Protein AF-A0A8H4V1T1-F1 (afdb_monomer_lite)

Foldseek 3Di:
DFFFPDFAQFPVRDPPVSVVCRVVVLVVVLVVVVAPDWDWDWAHDVVSVDDDRGTDIDTWRDNDDPDTDDDDDPDDDDDPVRPDD

Secondary structure (DSSP, 8-state):
-B--SS--SSGGGS-GGGTTTHHHHHHHHHHHHT-SSEEEEE--SGGGT--SSS--EEEEE--SSSSS-----------TTTT--

Radius of gyration: 15.44 Å; chains: 1; bounding box: 27×40×36 Å

Sequence (85 aa):
LVIPK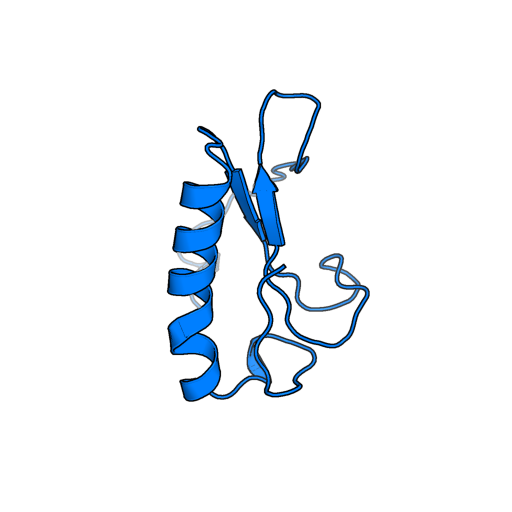YHGAKLVDIPDEYLTELLPVAKKIAIATGAEDFNVLQNNGRAAHQLVDHVHFHVIPKPNETEGLGIKWPSQETDMDKLKA

Structure (mmCIF, N/CA/C/O backbone):
data_AF-A0A8H4V1T1-F1
#
_entry.id   AF-A0A8H4V1T1-F1
#
loop_
_atom_site.group_PDB
_atom_site.id
_atom_site.type_symbol
_atom_site.label_atom_id
_atom_site.label_alt_id
_atom_site.label_comp_id
_atom_site.label_asym_id
_atom_site.label_entity_id
_atom_site.label_seq_id
_atom_site.pdbx_PDB_ins_code
_atom_site.Cartn_x
_atom_site.Cartn_y
_atom_site.Cartn_z
_atom_site.occupancy
_atom_site.B_iso_or_equiv
_atom_site.auth_seq_id
_atom_site.auth_comp_id
_atom_site.auth_asym_id
_atom_site.auth_atom_id
_atom_site.pdbx_PDB_model_num
ATOM 1 N N . LEU A 1 1 ? -0.050 -7.827 4.714 1.00 95.94 1 LEU A N 1
ATOM 2 C CA . LEU A 1 1 ? 0.443 -7.519 3.352 1.00 95.94 1 LEU A CA 1
ATOM 3 C C . LEU A 1 1 ? -0.362 -8.332 2.352 1.00 95.94 1 LEU A C 1
ATOM 5 O O . LEU A 1 1 ? -0.737 -9.450 2.686 1.00 95.94 1 LEU A O 1
ATOM 9 N N . VAL A 1 2 ? -0.603 -7.791 1.161 1.00 98.25 2 VAL A N 1
ATOM 10 C CA . VAL A 1 2 ? -1.145 -8.516 0.002 1.00 98.25 2 VAL A CA 1
ATOM 11 C C . VAL A 1 2 ? -0.084 -8.505 -1.087 1.00 98.25 2 VAL A C 1
ATOM 13 O O . VAL A 1 2 ? 0.455 -7.448 -1.404 1.00 98.25 2 VAL A O 1
ATOM 16 N N . ILE A 1 3 ? 0.253 -9.676 -1.614 1.00 98.38 3 ILE A N 1
ATOM 17 C CA . ILE A 1 3 ? 1.405 -9.885 -2.495 1.00 98.38 3 ILE A CA 1
ATOM 18 C C . ILE A 1 3 ? 0.987 -10.754 -3.686 1.00 98.38 3 ILE A C 1
ATOM 20 O O . ILE A 1 3 ? 0.344 -11.785 -3.468 1.00 98.38 3 ILE A O 1
ATOM 24 N N . PRO A 1 4 ? 1.335 -10.380 -4.931 1.00 98.06 4 PRO A N 1
ATOM 25 C CA . PRO A 1 4 ? 1.173 -11.268 -6.068 1.00 98.06 4 PRO A CA 1
ATOM 26 C C . PRO A 1 4 ? 2.143 -12.445 -5.934 1.00 98.06 4 PRO A C 1
ATOM 28 O O . PRO A 1 4 ? 3.263 -12.299 -5.439 1.00 98.06 4 PRO A O 1
ATOM 31 N N . LYS A 1 5 ? 1.718 -13.623 -6.403 1.00 97.38 5 LYS A N 1
ATOM 32 C CA . LYS A 1 5 ? 2.599 -14.800 -6.487 1.00 97.38 5 LYS A CA 1
ATOM 33 C C . LYS A 1 5 ? 3.718 -14.595 -7.508 1.00 97.38 5 LYS A C 1
ATOM 35 O O . LYS A 1 5 ? 4.820 -15.093 -7.304 1.00 97.38 5 LYS A O 1
ATOM 40 N N . TYR A 1 6 ? 3.425 -13.874 -8.590 1.00 98.38 6 TYR A N 1
ATOM 41 C CA . TYR A 1 6 ? 4.426 -13.458 -9.560 1.00 98.38 6 TYR A CA 1
ATOM 42 C C . TYR A 1 6 ? 5.420 -12.497 -8.900 1.00 98.38 6 TYR A C 1
ATOM 44 O O . TYR A 1 6 ? 5.020 -11.547 -8.224 1.00 98.38 6 TYR A O 1
ATOM 52 N N . HIS A 1 7 ? 6.710 -12.761 -9.086 1.00 98.50 7 HIS A N 1
ATOM 53 C CA . HIS A 1 7 ? 7.771 -11.908 -8.574 1.00 98.50 7 HIS A CA 1
ATOM 54 C C . HIS A 1 7 ? 8.051 -10.756 -9.542 1.00 98.50 7 HIS A C 1
ATOM 56 O O . HIS A 1 7 ? 8.448 -10.982 -10.680 1.00 98.50 7 HIS A O 1
ATOM 62 N N . GLY A 1 8 ? 7.902 -9.528 -9.057 1.00 98.38 8 GLY A N 1
ATOM 63 C CA . GLY A 1 8 ? 8.368 -8.313 -9.721 1.00 98.38 8 GLY A CA 1
ATOM 64 C C . GLY A 1 8 ? 8.701 -7.262 -8.672 1.00 98.38 8 GLY A C 1
ATOM 65 O O . GLY A 1 8 ? 8.044 -7.201 -7.628 1.00 98.38 8 GLY A O 1
ATOM 66 N N . ALA A 1 9 ? 9.748 -6.475 -8.913 1.00 98.56 9 ALA A N 1
ATOM 67 C CA . ALA A 1 9 ? 10.261 -5.546 -7.916 1.00 98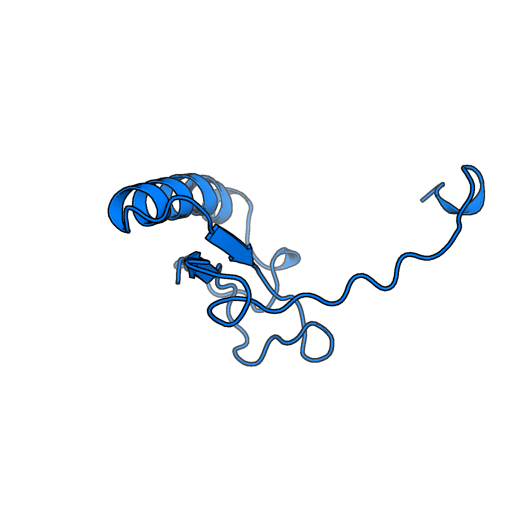.56 9 ALA A CA 1
ATOM 68 C C . ALA A 1 9 ? 9.325 -4.350 -7.739 1.00 98.56 9 ALA A C 1
ATOM 70 O O . ALA A 1 9 ? 9.018 -3.975 -6.614 1.00 98.56 9 ALA A O 1
ATOM 71 N N . LYS A 1 10 ? 8.831 -3.770 -8.829 1.00 98.75 10 LYS A N 1
ATOM 72 C CA . LYS A 1 10 ? 7.914 -2.626 -8.843 1.00 98.75 10 LYS A CA 1
ATOM 73 C C . LYS A 1 10 ? 6.587 -3.016 -9.477 1.00 98.75 10 LYS A C 1
ATOM 75 O O . LYS A 1 10 ? 6.488 -4.025 -10.165 1.00 98.75 10 LYS A O 1
ATOM 80 N N . LEU A 1 11 ? 5.566 -2.186 -9.277 1.00 98.50 11 LEU A N 1
ATOM 81 C CA . LEU A 1 11 ? 4.222 -2.415 -9.809 1.00 98.50 11 LEU A CA 1
ATOM 82 C C . LEU A 1 11 ? 4.230 -2.628 -11.329 1.00 98.50 11 LEU A C 1
ATOM 84 O O . LEU A 1 11 ? 3.546 -3.514 -11.820 1.00 98.50 11 LEU A O 1
ATOM 88 N N . VAL A 1 12 ? 5.057 -1.860 -12.042 1.00 98.31 12 VAL A N 1
ATOM 89 C CA . VAL A 1 12 ? 5.220 -1.941 -13.504 1.00 98.31 12 VAL A CA 1
ATOM 90 C C . VAL A 1 12 ? 5.866 -3.242 -13.993 1.00 98.31 12 VAL A C 1
ATOM 92 O O . VAL A 1 12 ? 5.808 -3.529 -15.182 1.00 98.31 12 VAL A O 1
ATOM 95 N N . ASP A 1 13 ? 6.469 -4.026 -13.096 1.00 98.38 13 ASP A N 1
ATOM 96 C CA . ASP A 1 13 ? 7.082 -5.315 -13.428 1.00 98.38 13 ASP A CA 1
ATOM 97 C C . ASP A 1 13 ? 6.073 -6.475 -13.317 1.00 98.38 13 ASP A C 1
ATOM 99 O O . ASP A 1 13 ? 6.410 -7.615 -13.636 1.00 98.38 13 ASP A O 1
ATOM 103 N N . ILE A 1 14 ? 4.856 -6.215 -12.821 1.00 98.19 14 ILE A N 1
ATOM 104 C CA . ILE A 1 14 ? 3.823 -7.229 -12.596 1.00 98.19 14 ILE A CA 1
ATOM 105 C C . ILE A 1 14 ? 2.859 -7.248 -13.789 1.00 98.19 14 ILE A C 1
ATOM 107 O O . ILE A 1 14 ? 2.224 -6.228 -14.054 1.00 98.19 14 ILE A O 1
ATOM 111 N N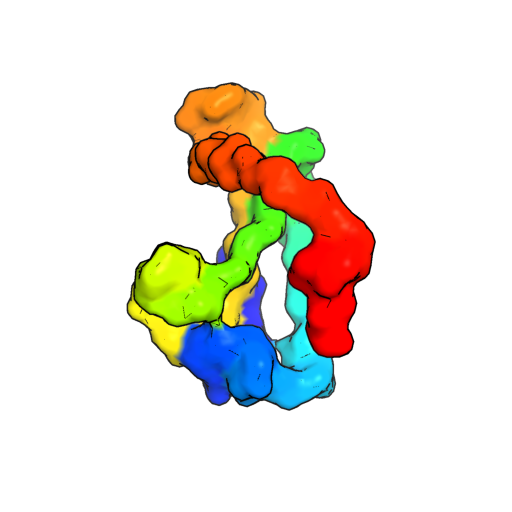 . PRO A 1 15 ? 2.687 -8.389 -14.480 1.00 98.06 15 PRO A N 1
ATOM 112 C CA . PRO A 1 15 ? 1.682 -8.504 -15.530 1.00 98.06 15 PRO A CA 1
ATOM 113 C C . PRO A 1 15 ? 0.263 -8.288 -14.986 1.00 98.06 15 PRO A C 1
ATOM 115 O O . PRO A 1 15 ? -0.061 -8.752 -13.888 1.00 98.06 15 PRO A O 1
ATOM 118 N N . ASP A 1 16 ? -0.598 -7.643 -15.778 1.00 97.88 16 ASP A N 1
ATOM 119 C CA . ASP A 1 16 ? -1.948 -7.221 -15.372 1.00 97.88 16 ASP A CA 1
ATOM 120 C C . ASP A 1 16 ? -2.796 -8.346 -14.767 1.00 97.88 16 ASP A C 1
ATOM 122 O O . ASP A 1 16 ? -3.523 -8.124 -13.797 1.00 97.88 16 ASP A O 1
ATOM 126 N N . GLU A 1 17 ? -2.669 -9.574 -15.282 1.00 97.31 17 GLU A N 1
ATOM 127 C CA . GLU A 1 17 ? -3.406 -10.743 -14.786 1.00 97.31 17 GLU A CA 1
ATOM 128 C C . GLU A 1 17 ? -3.167 -11.006 -13.288 1.00 97.31 17 GLU A C 1
ATOM 130 O O . GLU A 1 17 ? -4.094 -11.391 -12.572 1.00 97.31 17 GLU A O 1
ATOM 135 N N . TYR A 1 18 ? -1.966 -10.702 -12.783 1.00 97.06 18 TYR A N 1
ATOM 136 C CA . TYR A 1 18 ? -1.595 -10.862 -11.375 1.00 97.06 18 TYR A CA 1
ATOM 137 C C . TYR A 1 18 ? -1.998 -9.671 -10.494 1.00 97.06 18 TYR A C 1
ATOM 139 O O . TYR A 1 18 ? -1.921 -9.772 -9.267 1.00 97.06 18 TYR A O 1
ATOM 147 N N . LEU A 1 19 ? -2.425 -8.550 -11.085 1.00 97.19 19 LEU A N 1
ATOM 148 C CA . LEU A 1 19 ? -2.880 -7.360 -10.359 1.00 97.19 19 LEU A CA 1
ATOM 149 C C . LEU A 1 19 ? -4.375 -7.411 -10.028 1.00 97.19 19 LEU A C 1
ATOM 151 O O . LEU A 1 19 ? -4.802 -6.834 -9.024 1.00 97.19 19 LEU A O 1
ATOM 155 N N . THR A 1 20 ? -5.157 -8.122 -10.845 1.00 96.19 20 THR A N 1
ATOM 156 C CA . THR A 1 20 ? -6.630 -8.137 -10.806 1.00 96.19 20 THR A CA 1
ATOM 157 C C . THR A 1 20 ? -7.223 -8.441 -9.425 1.00 96.19 20 THR A C 1
ATOM 159 O O . THR A 1 20 ? -8.216 -7.829 -9.028 1.00 96.19 20 THR A O 1
ATOM 162 N N . GLU A 1 21 ? -6.604 -9.339 -8.656 1.00 95.00 21 GLU A N 1
ATOM 163 C CA . GLU A 1 21 ? -7.118 -9.767 -7.350 1.00 95.00 21 GLU A CA 1
ATOM 164 C C . GLU A 1 21 ? -6.527 -9.006 -6.154 1.00 95.00 21 GLU A C 1
ATOM 166 O O . GLU A 1 21 ? -7.048 -9.125 -5.041 1.00 95.00 21 GLU A O 1
ATOM 171 N N . LEU A 1 22 ? -5.486 -8.185 -6.342 1.00 97.56 22 LEU A N 1
ATOM 172 C CA . LEU A 1 22 ? -4.766 -7.566 -5.221 1.00 97.56 22 LEU A CA 1
ATOM 173 C C . LEU A 1 22 ? -5.655 -6.614 -4.411 1.00 97.56 22 LEU A C 1
ATOM 175 O O . LEU A 1 22 ? -5.734 -6.738 -3.187 1.00 97.56 22 LEU A O 1
ATOM 179 N N . LEU A 1 23 ? -6.372 -5.699 -5.072 1.00 97.94 23 LEU A N 1
ATOM 180 C CA . LEU A 1 23 ? -7.274 -4.764 -4.388 1.00 97.94 23 LEU A CA 1
ATOM 181 C C . LEU A 1 23 ? -8.541 -5.439 -3.832 1.00 97.94 23 LEU A C 1
ATOM 183 O O . LEU A 1 23 ? -8.901 -5.144 -2.689 1.00 97.94 23 LEU A O 1
ATOM 187 N N . PRO A 1 24 ? -9.206 -6.377 -4.541 1.00 98.38 24 PRO A N 1
ATOM 188 C CA . PRO A 1 24 ? -10.277 -7.177 -3.949 1.00 98.38 24 PRO A CA 1
ATOM 189 C C . PRO A 1 24 ? -9.862 -7.916 -2.670 1.00 98.38 24 PRO A C 1
ATOM 191 O O . PRO A 1 24 ? -10.621 -7.934 -1.698 1.00 98.38 24 PRO A O 1
ATOM 194 N N . VAL A 1 25 ? -8.659 -8.498 -2.635 1.00 98.44 25 VAL A N 1
ATOM 195 C CA . VAL A 1 25 ? -8.122 -9.157 -1.435 1.00 98.44 25 VAL A CA 1
ATOM 196 C C . VAL A 1 25 ? -7.802 -8.135 -0.343 1.00 98.44 25 VAL A C 1
ATOM 198 O O . VAL A 1 25 ? -8.200 -8.340 0.804 1.00 98.44 25 VAL A O 1
ATOM 201 N N . ALA A 1 26 ? -7.167 -7.009 -0.681 1.00 98.38 26 ALA A N 1
ATOM 202 C CA . ALA A 1 26 ? -6.896 -5.930 0.270 1.00 98.38 26 ALA A CA 1
ATOM 203 C C . ALA A 1 26 ? -8.185 -5.403 0.924 1.00 98.38 26 ALA A C 1
ATOM 205 O O . ALA A 1 26 ? -8.229 -5.251 2.143 1.00 98.38 26 ALA A O 1
ATOM 206 N N . LYS A 1 27 ? -9.262 -5.227 0.145 1.00 98.31 27 LYS A N 1
ATOM 207 C CA . LYS A 1 27 ? -10.596 -4.862 0.647 1.00 98.31 27 LYS A CA 1
ATOM 208 C C . LYS A 1 27 ? -11.138 -5.894 1.637 1.00 98.31 27 LYS A C 1
ATOM 210 O O . LYS A 1 27 ? -11.615 -5.516 2.701 1.00 98.31 27 LYS A O 1
ATOM 215 N N . LYS A 1 28 ? -11.082 -7.191 1.305 1.00 98.56 28 LYS A N 1
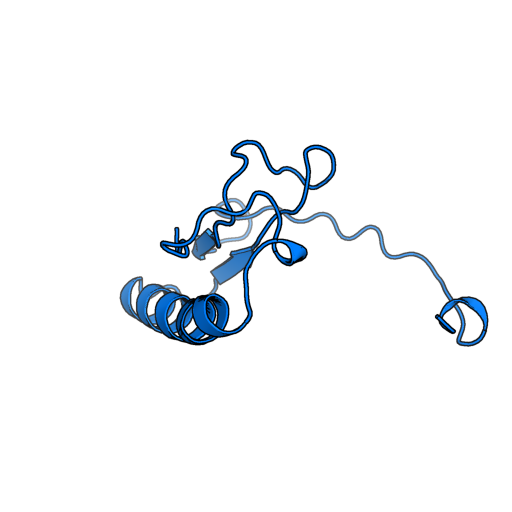ATOM 216 C CA . LYS A 1 28 ? -11.549 -8.263 2.207 1.00 98.56 28 LYS A CA 1
ATOM 217 C C . LYS A 1 28 ? -10.774 -8.264 3.524 1.00 98.56 28 LYS A C 1
ATOM 219 O O . LYS A 1 28 ? -11.378 -8.434 4.576 1.00 98.56 28 LYS A O 1
ATOM 224 N N . ILE A 1 29 ? -9.462 -8.038 3.464 1.00 98.12 29 ILE A N 1
ATOM 225 C CA . ILE A 1 29 ? -8.616 -7.929 4.655 1.00 98.12 29 ILE A CA 1
ATOM 226 C C . ILE A 1 29 ? -8.993 -6.694 5.473 1.00 98.12 29 ILE A C 1
ATOM 228 O O . ILE A 1 29 ? -9.181 -6.835 6.673 1.00 98.12 29 ILE A O 1
ATOM 232 N N . ALA A 1 30 ? -9.161 -5.525 4.850 1.00 97.94 30 ALA A N 1
ATOM 233 C CA . ALA A 1 30 ? -9.570 -4.302 5.545 1.00 97.94 30 ALA A CA 1
ATOM 234 C C . ALA A 1 30 ? -10.925 -4.460 6.257 1.00 97.94 30 ALA A C 1
ATOM 236 O O . ALA A 1 30 ? -11.071 -4.057 7.401 1.00 97.94 30 ALA A O 1
ATOM 237 N N . ILE A 1 31 ? -11.901 -5.126 5.628 1.00 98.31 31 ILE A N 1
ATOM 238 C CA . ILE A 1 31 ? -13.176 -5.456 6.288 1.00 98.31 31 ILE A CA 1
ATOM 239 C C . ILE A 1 31 ? -12.940 -6.391 7.481 1.00 98.31 31 ILE A C 1
ATOM 241 O O . ILE A 1 31 ? -13.506 -6.187 8.551 1.00 98.31 31 ILE A O 1
ATOM 245 N N . ALA A 1 32 ? -12.098 -7.412 7.311 1.00 98.31 32 ALA A N 1
ATOM 246 C CA . ALA A 1 32 ? -11.814 -8.392 8.354 1.00 98.31 32 ALA A CA 1
ATOM 247 C C . ALA A 1 32 ? -11.036 -7.813 9.549 1.00 98.31 32 ALA A C 1
ATOM 249 O O . ALA A 1 32 ? -11.130 -8.372 10.639 1.00 98.31 32 ALA A O 1
ATOM 250 N N . THR A 1 33 ? -10.286 -6.716 9.380 1.00 96.88 33 THR A N 1
ATOM 251 C CA . THR A 1 33 ? -9.642 -6.042 10.519 1.00 96.88 33 THR A CA 1
ATOM 252 C C . THR A 1 33 ? -10.644 -5.308 11.406 1.00 96.88 33 THR A C 1
ATOM 254 O O . THR A 1 33 ? -10.319 -5.026 12.555 1.00 96.88 33 THR A O 1
ATOM 257 N N . GLY A 1 34 ? -11.833 -4.976 10.888 1.00 97.12 34 GLY A N 1
ATOM 258 C CA . GLY A 1 34 ? -12.824 -4.158 11.590 1.00 97.12 34 GLY A CA 1
ATOM 259 C C . GLY A 1 34 ? -12.384 -2.708 11.818 1.00 97.12 34 GLY A C 1
ATOM 260 O O . GLY A 1 34 ? -13.009 -2.009 12.610 1.00 97.12 34 GLY A O 1
ATOM 261 N N . ALA A 1 35 ? -11.308 -2.260 11.165 1.00 96.38 35 ALA A N 1
ATOM 262 C CA . ALA A 1 35 ? -10.835 -0.887 11.281 1.00 96.38 35 ALA A CA 1
ATOM 263 C C . ALA A 1 35 ? -11.779 0.060 10.528 1.00 96.38 35 ALA A C 1
ATOM 265 O O . ALA A 1 35 ? -12.068 -0.170 9.354 1.00 96.38 35 ALA A O 1
ATOM 266 N N . GLU A 1 36 ? -12.229 1.120 11.200 1.00 97.12 36 GLU A N 1
ATOM 267 C CA . GLU A 1 36 ? -13.023 2.185 10.579 1.00 97.12 36 GLU A CA 1
ATOM 268 C C . GLU A 1 36 ? -12.180 2.952 9.552 1.00 97.12 36 GLU A C 1
ATOM 270 O O . GLU A 1 36 ? -12.542 3.028 8.379 1.00 97.12 36 GLU A O 1
ATOM 275 N N . ASP A 1 37 ? -10.993 3.393 9.974 1.00 98.25 37 ASP A N 1
ATOM 276 C CA . ASP A 1 37 ? -10.022 4.083 9.133 1.00 98.25 37 ASP A CA 1
ATOM 277 C C . ASP A 1 37 ? -8.811 3.194 8.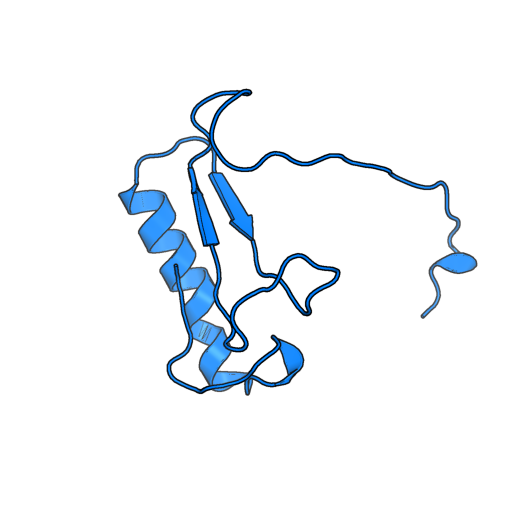822 1.00 98.25 37 ASP A C 1
ATOM 279 O O . ASP A 1 37 ? -8.271 2.484 9.682 1.00 98.25 37 ASP A O 1
ATOM 283 N N . PHE A 1 38 ? -8.341 3.237 7.575 1.00 98.50 38 PHE A N 1
ATOM 284 C CA . PHE A 1 38 ? -7.155 2.506 7.132 1.00 98.50 38 PHE A CA 1
ATOM 285 C C . PHE A 1 38 ? -6.525 3.124 5.878 1.00 98.50 38 PHE A C 1
ATOM 287 O O . PHE A 1 38 ? -7.180 3.796 5.084 1.00 98.50 38 PHE A O 1
ATOM 294 N N . ASN A 1 39 ? -5.241 2.837 5.656 1.00 98.69 39 ASN A N 1
ATOM 295 C CA . ASN A 1 39 ? -4.532 3.171 4.422 1.00 98.69 39 ASN A CA 1
ATOM 296 C C . ASN A 1 39 ? -4.208 1.908 3.619 1.00 98.69 39 ASN A C 1
ATOM 298 O O . ASN A 1 39 ? -3.865 0.865 4.182 1.00 98.69 39 ASN A O 1
ATOM 302 N N . VAL A 1 40 ? -4.241 2.031 2.291 1.00 98.44 40 VAL A N 1
ATOM 303 C CA . VAL A 1 40 ? -3.637 1.062 1.372 1.00 98.44 40 VAL A CA 1
ATOM 304 C C . VAL A 1 40 ? -2.414 1.719 0.743 1.00 98.44 40 VAL A C 1
ATOM 306 O O . VAL A 1 40 ? -2.536 2.778 0.134 1.00 98.44 40 VAL A O 1
ATOM 309 N N . LEU A 1 41 ? -1.237 1.115 0.915 1.00 98.56 41 LEU A N 1
ATOM 310 C CA . LEU A 1 41 ? 0.039 1.681 0.465 1.00 98.56 41 LEU A CA 1
ATOM 311 C C . LEU A 1 41 ? 0.845 0.643 -0.311 1.00 98.56 41 LEU A C 1
ATOM 313 O O . LEU A 1 41 ? 0.993 -0.493 0.136 1.00 98.56 41 LEU A O 1
ATOM 317 N N . GLN A 1 42 ? 1.414 1.053 -1.440 1.00 98.69 42 GLN A N 1
ATOM 318 C CA . GLN A 1 42 ? 2.377 0.269 -2.202 1.00 98.69 42 GLN A CA 1
ATOM 319 C C . GLN A 1 42 ? 3.521 1.185 -2.637 1.00 98.69 42 GLN A C 1
ATOM 321 O O . GLN A 1 42 ? 3.293 2.278 -3.149 1.00 98.69 42 GLN A O 1
ATOM 326 N N . ASN A 1 43 ? 4.752 0.733 -2.408 1.00 98.75 43 ASN A N 1
ATOM 327 C CA . ASN A 1 43 ? 5.964 1.526 -2.603 1.00 98.75 43 ASN A CA 1
ATOM 328 C C . ASN A 1 43 ? 6.770 1.002 -3.798 1.00 98.75 43 ASN A C 1
ATOM 330 O O . ASN A 1 43 ? 6.968 -0.207 -3.911 1.00 98.75 43 ASN A O 1
ATOM 334 N N . ASN A 1 44 ? 7.279 1.902 -4.650 1.00 98.81 44 ASN A N 1
ATOM 335 C CA . ASN A 1 44 ? 8.062 1.568 -5.850 1.00 98.81 44 ASN A CA 1
ATOM 336 C C . ASN A 1 44 ? 9.453 2.231 -5.816 1.00 98.81 44 ASN A C 1
ATOM 338 O O . ASN A 1 44 ? 9.627 3.366 -6.255 1.00 98.81 44 ASN A O 1
ATOM 342 N N . GLY A 1 45 ? 10.466 1.509 -5.336 1.00 98.44 45 GLY A N 1
ATOM 343 C CA . GLY A 1 45 ? 11.859 1.952 -5.218 1.00 98.44 45 GLY A CA 1
ATOM 344 C C . GLY A 1 45 ? 12.249 2.494 -3.835 1.00 98.44 45 GLY A C 1
ATOM 345 O O . GLY A 1 45 ? 11.409 2.884 -3.025 1.00 98.44 45 GLY A O 1
ATOM 346 N N . ARG A 1 46 ? 13.562 2.535 -3.563 1.00 98.38 46 ARG A N 1
ATOM 347 C CA . ARG A 1 46 ? 14.136 2.898 -2.249 1.00 98.38 46 ARG A CA 1
ATOM 348 C C . ARG A 1 46 ? 13.740 4.304 -1.784 1.00 98.38 46 ARG A C 1
ATOM 350 O O . ARG A 1 46 ? 13.374 4.474 -0.627 1.00 98.38 46 ARG A O 1
ATOM 357 N N . ALA A 1 47 ? 13.755 5.286 -2.690 1.00 98.06 47 ALA A N 1
ATOM 358 C CA . ALA A 1 47 ? 13.334 6.661 -2.396 1.00 98.06 47 ALA A CA 1
ATOM 359 C C . ALA A 1 47 ? 11.834 6.771 -2.067 1.00 98.06 47 ALA A C 1
ATOM 361 O O . ALA A 1 47 ? 11.433 7.663 -1.332 1.00 98.06 47 ALA A O 1
ATOM 362 N N . ALA A 1 48 ? 11.022 5.834 -2.562 1.00 98.19 48 ALA A N 1
ATOM 363 C CA . ALA A 1 48 ? 9.607 5.705 -2.232 1.00 98.19 48 ALA A CA 1
ATOM 364 C C . ALA A 1 48 ? 9.374 4.766 -1.034 1.00 98.19 48 ALA A C 1
ATOM 366 O O . ALA A 1 48 ? 8.290 4.216 -0.895 1.00 98.19 48 ALA A O 1
ATOM 367 N N . HIS A 1 49 ? 10.384 4.550 -0.183 1.00 98.19 49 HIS A N 1
ATOM 368 C CA . HIS A 1 49 ? 10.314 3.699 1.012 1.00 98.19 49 HIS A CA 1
ATOM 369 C C . HIS A 1 49 ? 10.081 2.198 0.746 1.00 98.19 49 HIS A C 1
ATOM 371 O O . HIS A 1 49 ? 9.601 1.478 1.623 1.00 98.19 49 HIS A O 1
ATOM 377 N N . GLN A 1 50 ? 10.430 1.681 -0.437 1.00 98.69 50 GLN A N 1
ATOM 378 C CA . GLN A 1 50 ? 10.432 0.236 -0.682 1.00 98.69 50 GLN A CA 1
ATOM 379 C C . GLN A 1 50 ? 11.757 -0.386 -0.234 1.00 98.69 50 GLN A C 1
ATOM 381 O O . GLN A 1 50 ? 12.800 -0.053 -0.796 1.00 98.69 50 GLN A O 1
ATOM 386 N N . LEU A 1 51 ? 11.725 -1.330 0.710 1.00 98.25 51 LEU A N 1
ATOM 387 C CA . LEU A 1 51 ? 12.914 -2.082 1.144 1.00 98.25 51 LEU A CA 1
ATOM 388 C C . LEU A 1 51 ? 13.029 -3.474 0.499 1.00 98.25 51 LEU A C 1
ATOM 390 O O . LEU A 1 51 ? 14.131 -3.897 0.167 1.00 98.25 51 LEU A O 1
ATOM 394 N N . VAL A 1 52 ? 11.908 -4.180 0.327 1.00 98.50 52 VAL A N 1
ATOM 395 C CA . VAL A 1 52 ? 11.868 -5.527 -0.265 1.00 98.50 52 VAL A CA 1
ATOM 396 C C . VAL A 1 52 ? 11.486 -5.423 -1.736 1.00 98.50 52 VAL A C 1
ATOM 398 O O . VAL A 1 52 ? 10.436 -4.865 -2.059 1.00 98.50 52 VAL A O 1
ATOM 401 N N . ASP A 1 53 ? 12.312 -5.991 -2.614 1.00 98.44 53 ASP A N 1
ATOM 402 C CA . ASP A 1 53 ? 12.158 -5.926 -4.076 1.00 98.44 53 ASP A CA 1
ATOM 403 C C . ASP A 1 53 ? 11.168 -6.977 -4.605 1.00 98.44 53 ASP A C 1
ATOM 405 O O . ASP A 1 53 ? 11.454 -7.730 -5.527 1.00 98.44 53 ASP A O 1
ATOM 409 N N . HIS A 1 54 ? 9.984 -7.029 -3.997 1.00 98.69 54 HIS A N 1
ATOM 410 C CA . HIS A 1 54 ? 8.815 -7.772 -4.470 1.00 98.69 54 HIS A CA 1
ATOM 411 C C . HIS A 1 54 ? 7.586 -6.920 -4.169 1.00 98.69 54 HIS A C 1
ATOM 413 O O . HIS A 1 54 ? 7.434 -6.490 -3.027 1.00 98.69 54 HIS A O 1
ATOM 419 N N . VAL A 1 55 ? 6.712 -6.666 -5.143 1.00 98.62 55 VAL A N 1
ATOM 420 C CA . VAL A 1 55 ? 5.500 -5.847 -4.952 1.00 98.62 55 VAL A CA 1
ATOM 421 C C . VAL A 1 55 ? 4.672 -6.336 -3.771 1.00 98.62 55 VAL A C 1
ATOM 423 O O . VAL A 1 55 ? 4.258 -7.485 -3.733 1.00 98.62 55 VAL A O 1
ATOM 426 N N . HIS A 1 56 ? 4.378 -5.452 -2.824 1.00 98.69 56 HIS A N 1
ATOM 427 C CA . HIS A 1 56 ? 3.508 -5.738 -1.690 1.00 98.69 56 HIS A CA 1
ATOM 428 C C . HIS A 1 56 ? 2.628 -4.530 -1.384 1.00 98.69 56 HIS A C 1
ATOM 430 O O . HIS A 1 56 ? 3.097 -3.396 -1.317 1.00 98.69 56 HIS A O 1
ATOM 436 N N . PHE A 1 57 ? 1.347 -4.794 -1.165 1.00 98.62 57 PHE A N 1
ATOM 437 C CA . PHE A 1 57 ? 0.383 -3.818 -0.687 1.00 98.62 57 PHE A CA 1
ATOM 438 C C . PHE A 1 57 ? 0.253 -3.952 0.828 1.00 98.62 57 PHE A C 1
ATOM 440 O O . PHE A 1 57 ? -0.035 -5.027 1.371 1.00 98.62 57 PHE A O 1
ATOM 447 N N . HIS A 1 58 ? 0.459 -2.848 1.528 1.00 98.56 58 HIS A N 1
ATOM 448 C CA . HIS A 1 58 ? 0.101 -2.714 2.926 1.00 98.56 58 HIS A CA 1
ATOM 449 C C . HIS A 1 58 ? -1.387 -2.387 3.039 1.00 98.56 58 HIS A C 1
ATOM 451 O O . HIS A 1 58 ? -1.898 -1.566 2.287 1.00 98.56 58 HIS A O 1
ATOM 457 N N . VAL A 1 59 ? -2.053 -3.009 4.008 1.00 98.44 59 VAL A N 1
ATOM 458 C CA . VAL A 1 59 ? -3.359 -2.587 4.524 1.00 98.44 59 VAL A CA 1
ATOM 459 C C . VAL A 1 59 ? -3.098 -2.234 5.979 1.00 98.44 59 VAL A C 1
ATOM 461 O O . VAL A 1 59 ? -2.734 -3.118 6.756 1.00 98.44 59 VAL A O 1
ATOM 464 N N . ILE A 1 60 ? -3.153 -0.947 6.307 1.00 98.56 60 ILE A N 1
ATOM 465 C CA . ILE A 1 60 ? -2.668 -0.401 7.579 1.00 98.56 60 ILE A CA 1
ATOM 466 C C . ILE A 1 60 ? -3.858 0.218 8.313 1.00 98.56 60 ILE A C 1
ATOM 468 O O . ILE A 1 60 ? -4.293 1.296 7.909 1.00 98.56 60 ILE A O 1
ATOM 472 N N . PRO A 1 61 ? -4.398 -0.429 9.361 1.00 98.44 61 PRO A N 1
ATOM 473 C CA . PRO A 1 61 ? -5.370 0.198 10.251 1.00 98.44 61 PRO A CA 1
ATOM 474 C C . PRO A 1 61 ? -4.844 1.515 10.833 1.00 98.44 61 PRO A C 1
ATOM 476 O O . PRO A 1 61 ? -3.665 1.614 11.186 1.00 98.44 61 PRO A O 1
ATOM 479 N N . LYS A 1 62 ? -5.722 2.512 10.950 1.00 98.25 62 LYS A N 1
ATOM 480 C CA . LYS A 1 62 ? -5.412 3.853 11.453 1.00 98.25 62 LYS A CA 1
ATOM 481 C C . LYS A 1 62 ? -6.353 4.194 12.619 1.00 98.25 62 LYS A C 1
ATOM 483 O O . LYS A 1 62 ? -7.283 4.964 12.442 1.00 98.25 62 LYS A O 1
ATOM 488 N N . PRO A 1 63 ? -6.147 3.612 13.815 1.00 97.12 63 PRO A N 1
ATOM 489 C CA . PRO A 1 63 ? -7.115 3.723 14.912 1.00 97.12 63 PRO A CA 1
ATOM 490 C C . PRO A 1 63 ? -7.174 5.117 15.559 1.00 97.12 63 PRO A C 1
ATOM 492 O O . PRO A 1 63 ? -8.131 5.429 16.259 1.00 97.12 63 PRO A O 1
ATOM 495 N N . ASN A 1 64 ? -6.135 5.937 15.388 1.00 96.81 64 ASN A N 1
ATOM 496 C CA . ASN A 1 64 ? -6.047 7.305 15.900 1.00 96.81 64 ASN A CA 1
ATOM 497 C C . ASN A 1 64 ? -4.943 8.078 15.162 1.00 96.81 64 ASN A C 1
ATOM 499 O O . ASN A 1 64 ? -4.229 7.515 14.334 1.00 96.81 64 ASN A O 1
ATOM 503 N N . GLU A 1 65 ? -4.753 9.360 15.475 1.00 95.44 65 GLU A N 1
ATOM 504 C CA . GLU A 1 65 ? -3.773 10.236 14.814 1.00 95.44 65 GLU A CA 1
ATOM 505 C C . GLU A 1 65 ? -2.305 9.817 15.011 1.00 95.44 65 GLU A C 1
ATOM 507 O O . GLU A 1 65 ? -1.484 10.058 14.123 1.00 95.44 65 GLU A O 1
ATOM 512 N N . THR A 1 66 ? -1.972 9.125 16.103 1.00 96.69 66 THR A N 1
ATOM 513 C CA . THR A 1 66 ? -0.585 8.787 16.475 1.00 96.69 66 THR A CA 1
ATOM 514 C C . THR A 1 66 ? -0.123 7.393 16.044 1.00 96.69 66 THR A C 1
ATOM 516 O O . THR A 1 66 ? 1.078 7.164 15.927 1.00 96.69 66 THR A O 1
ATOM 519 N N . GLU A 1 67 ? -1.045 6.468 15.777 1.00 96.81 67 GLU A N 1
ATOM 520 C CA . GLU A 1 67 ? -0.750 5.082 15.380 1.00 96.81 67 GLU A CA 1
ATOM 521 C C . GLU A 1 67 ? -1.019 4.835 13.887 1.00 96.81 67 GLU A C 1
ATOM 523 O O . GLU A 1 67 ? -1.736 5.595 13.249 1.00 96.81 67 GLU A O 1
ATOM 528 N N . GLY A 1 68 ? -0.467 3.779 13.286 1.00 97.62 68 GLY A N 1
ATOM 529 C CA . GLY A 1 68 ? -0.650 3.488 11.854 1.00 97.62 68 GLY A CA 1
ATOM 530 C C . GLY A 1 68 ? 0.258 4.315 10.930 1.00 97.62 68 GLY A C 1
ATOM 531 O O . GLY A 1 68 ? 1.374 4.678 11.302 1.00 97.62 68 GLY A O 1
ATOM 532 N N . LEU A 1 69 ? -0.181 4.573 9.691 1.00 98.12 69 LEU A N 1
ATOM 533 C CA . LEU A 1 69 ? 0.632 5.290 8.701 1.00 98.12 69 LEU A CA 1
ATOM 534 C C . LEU A 1 69 ? 0.667 6.799 8.998 1.00 98.12 69 LEU A C 1
ATOM 536 O O . LEU A 1 69 ? -0.373 7.452 9.084 1.00 98.12 69 LEU A O 1
ATOM 540 N N . GLY A 1 70 ? 1.873 7.3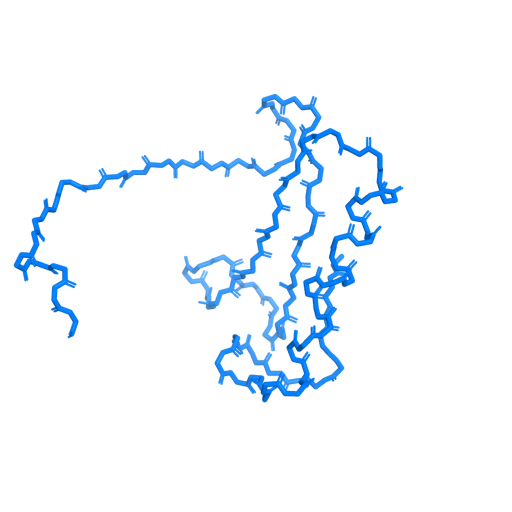59 9.107 1.00 97.06 70 GLY A N 1
ATOM 541 C CA . GLY A 1 70 ? 2.101 8.802 9.168 1.00 97.06 70 GLY A CA 1
ATOM 542 C C . GLY A 1 70 ? 2.409 9.366 7.783 1.00 97.06 70 GLY A C 1
ATOM 543 O O . GLY A 1 70 ? 3.362 8.931 7.140 1.00 97.06 70 GLY A O 1
ATOM 544 N N . ILE A 1 71 ? 1.623 10.345 7.330 1.00 95.69 71 ILE A N 1
ATOM 545 C CA . ILE A 1 71 ? 1.813 11.010 6.035 1.00 95.69 71 ILE A CA 1
ATOM 546 C C . ILE A 1 71 ? 2.069 12.495 6.270 1.00 95.69 71 ILE A C 1
ATOM 548 O O . ILE A 1 71 ? 1.288 13.178 6.928 1.00 95.69 71 ILE A O 1
ATOM 552 N N . LYS A 1 72 ? 3.145 13.010 5.674 1.00 95.06 72 LYS A N 1
ATOM 553 C CA . LYS A 1 72 ? 3.330 14.446 5.468 1.00 95.06 72 LYS A CA 1
ATOM 554 C C . LYS A 1 72 ? 2.889 14.777 4.048 1.00 95.06 72 LYS A C 1
ATOM 556 O O . LYS A 1 72 ? 3.304 14.090 3.119 1.00 95.06 72 LYS A O 1
ATOM 561 N N . TRP A 1 73 ? 2.092 15.832 3.882 1.00 94.94 73 TRP A N 1
ATOM 562 C CA . TRP A 1 73 ? 1.554 16.241 2.581 1.00 94.94 73 TRP A CA 1
ATOM 563 C C . TRP A 1 73 ? 2.188 17.551 2.076 1.00 94.94 73 TRP A C 1
ATOM 565 O O . TRP A 1 73 ? 1.627 18.627 2.281 1.00 94.94 73 TRP A O 1
ATOM 575 N N . PRO A 1 74 ? 3.382 17.509 1.452 1.00 93.81 74 PRO A N 1
ATOM 576 C CA . PRO A 1 74 ? 4.059 18.694 0.928 1.00 93.81 74 PRO A CA 1
ATOM 577 C C . PRO A 1 74 ? 3.528 19.062 -0.468 1.00 93.81 74 PRO A C 1
ATOM 579 O O . PRO A 1 74 ? 4.251 18.967 -1.459 1.00 93.81 74 PRO A O 1
ATOM 582 N N . SER A 1 75 ? 2.251 19.439 -0.563 1.00 93.81 75 SER A N 1
ATOM 583 C CA . SER A 1 75 ? 1.646 19.863 -1.831 1.00 93.81 75 SER A CA 1
ATOM 584 C C . SER A 1 75 ? 2.396 21.052 -2.434 1.00 93.81 75 SER A C 1
ATOM 586 O O . SER A 1 75 ? 2.756 21.984 -1.716 1.00 93.81 75 SER A O 1
ATOM 588 N N . GLN A 1 76 ? 2.583 21.038 -3.751 1.00 92.19 76 GLN A N 1
ATOM 589 C CA . GLN A 1 76 ? 3.159 22.150 -4.506 1.00 92.19 76 GLN A CA 1
ATOM 590 C C . GLN A 1 76 ? 2.081 22.782 -5.388 1.00 92.19 76 GLN A C 1
ATOM 592 O O . GLN A 1 76 ? 1.231 22.070 -5.924 1.00 92.19 76 GLN A O 1
ATOM 597 N N . GLU A 1 77 ? 2.115 24.106 -5.544 1.00 92.31 77 GLU A N 1
ATOM 598 C CA . GLU A 1 77 ? 1.278 24.781 -6.537 1.00 92.31 77 GLU A CA 1
ATOM 599 C C . GLU A 1 77 ? 1.686 24.354 -7.951 1.00 92.31 77 GLU A C 1
ATOM 601 O O . GLU A 1 77 ? 2.869 24.228 -8.274 1.00 92.31 77 GLU A O 1
ATOM 606 N N . THR A 1 78 ? 0.693 24.131 -8.806 1.00 92.00 78 THR A N 1
ATOM 607 C CA . THR A 1 78 ? 0.880 23.725 -10.200 1.00 92.00 78 THR A CA 1
ATOM 608 C C . THR A 1 78 ? -0.193 24.367 -11.078 1.00 92.00 78 THR A C 1
ATOM 610 O O . THR A 1 78 ? -1.119 25.002 -10.574 1.00 92.00 78 THR A O 1
ATOM 613 N N . ASP A 1 79 ? -0.073 24.215 -12.391 1.00 91.94 79 ASP A N 1
ATOM 614 C CA . ASP A 1 79 ? -1.033 24.706 -13.377 1.00 91.94 79 ASP A CA 1
ATOM 615 C C . ASP A 1 79 ? -1.280 23.649 -14.465 1.00 91.94 79 ASP A C 1
ATOM 617 O O . ASP A 1 79 ? -0.570 22.644 -14.566 1.00 91.94 79 ASP A O 1
ATOM 621 N N . MET A 1 80 ? -2.323 23.858 -15.273 1.00 92.56 80 MET A N 1
ATOM 622 C CA . MET A 1 80 ? -2.713 22.911 -16.324 1.00 92.56 80 MET A CA 1
ATOM 623 C C . MET A 1 80 ? -1.647 22.744 -17.409 1.00 92.56 80 MET A C 1
ATOM 625 O O . MET A 1 80 ? -1.652 21.725 -18.093 1.00 92.56 80 MET A O 1
ATOM 629 N N . ASP A 1 81 ? -0.744 23.711 -17.584 1.00 91.50 81 ASP A N 1
ATOM 630 C CA . ASP A 1 81 ? 0.332 23.599 -18.564 1.00 91.50 81 ASP A CA 1
ATOM 631 C C . ASP A 1 81 ? 1.458 22.698 -18.049 1.00 91.50 81 ASP A C 1
ATOM 633 O O . ASP A 1 81 ? 1.957 21.864 -18.802 1.00 91.50 81 ASP A O 1
ATOM 637 N N . LYS A 1 82 ? 1.786 22.770 -16.754 1.00 87.88 82 LYS A N 1
ATOM 638 C CA . LYS A 1 82 ? 2.752 21.877 -16.090 1.00 87.88 82 LYS A CA 1
ATOM 639 C C . LYS A 1 82 ? 2.269 20.433 -15.937 1.00 87.88 82 LYS A C 1
ATOM 641 O O . LYS A 1 82 ? 3.093 19.545 -15.745 1.00 87.88 82 LYS A O 1
ATOM 646 N N . LEU A 1 83 ? 0.957 20.189 -15.985 1.00 86.31 83 LEU A N 1
ATOM 647 C CA . LEU A 1 83 ? 0.358 18.856 -15.821 1.00 86.31 83 LEU A CA 1
ATOM 648 C C . LEU A 1 83 ? 0.182 18.075 -17.133 1.00 86.31 83 LEU A C 1
ATOM 650 O O . LEU A 1 83 ? -0.245 16.920 -17.094 1.00 86.31 83 LEU A O 1
ATOM 654 N N . LYS A 1 84 ? 0.485 18.674 -18.289 1.00 82.38 84 LYS A N 1
ATOM 655 C CA . LYS A 1 84 ? 0.448 17.974 -19.581 1.00 82.38 84 LYS A CA 1
ATOM 656 C C . LYS A 1 84 ? 1.639 17.012 -19.662 1.00 82.38 84 LYS A C 1
ATOM 658 O O . LYS A 1 84 ? 2.771 17.453 -19.843 1.00 82.38 84 LYS A O 1
ATOM 663 N N . ALA A 1 85 ? 1.361 15.723 -19.471 1.00 62.09 85 ALA A N 1
ATOM 664 C CA . ALA A 1 85 ? 2.285 14.614 -19.711 1.00 62.09 85 ALA A CA 1
ATOM 665 C C . ALA A 1 85 ? 2.356 14.253 -21.201 1.00 62.09 85 ALA A C 1
ATOM 667 O O . ALA A 1 85 ? 1.312 14.384 -21.884 1.00 62.09 85 ALA A O 1
#

pLDDT: mean 96.49, std 4.72, range [62.09, 98.81]